Protein AF-A0AAE3IKT2-F1 (afdb_monomer_lite)

Foldseek 3Di:
DEDECVQQVVVLVQQVVQVVVPADQKWFFAQVQLVVLVCQACPPPDDDPQWDWDWPVHSRTPSGHHPTDIDTDHPVNRVVRVVVVCVVCVPPDGGDMDGYDYDD

pLDDT: mean 97.62, std 1.9, range [81.88, 98.75]

Sequence (104 aa):
MTLSREKYPESAKHIEDAIKNGQPRELTINRSGAKSNRKASLKGISKVPGKDLDEYPFAMCKEGGKGAHVRAIKRSDNRGSGSFIGHKLRGLPDGATFEIIIVD

Secondary structure (DSSP, 8-state):
-EEETTTSHHHHHHHHHHHHTT--SEEEB-GGGHHHHHHHHTTTPPP-TTEEEEEES-TTBTT-STT-EEEEEEHHHHHHHHHHHHHHHTTSPTT-EEE-EEE-

Organism: NCBI:txid2981726

Radius of gyration: 12.65 Å; chains: 1; bounding box: 28×29×25 Å

Structure (mmCIF, N/CA/C/O backbone):
data_AF-A0AAE3IKT2-F1
#
_entry.id   AF-A0AAE3IKT2-F1
#
loop_
_atom_site.group_PDB
_atom_site.id
_atom_site.type_symbol
_atom_site.label_atom_id
_atom_site.label_alt_id
_atom_site.label_comp_id
_atom_site.label_asym_id
_atom_site.label_entity_id
_atom_site.label_seq_id
_atom_site.pdbx_PDB_ins_code
_atom_site.Cartn_x
_atom_site.Cartn_y
_atom_site.Cartn_z
_atom_site.occupancy
_atom_site.B_iso_or_equiv
_atom_site.auth_seq_id
_atom_site.auth_comp_id
_atom_site.auth_asym_id
_atom_site.auth_atom_id
_atom_site.pdbx_PDB_model_num
ATOM 1 N N . MET A 1 1 ? -2.153 -12.191 -6.665 1.00 92.25 1 MET A N 1
ATOM 2 C CA . MET A 1 1 ? -1.734 -11.350 -7.810 1.00 92.25 1 MET A CA 1
ATOM 3 C C . MET A 1 1 ? -0.233 -11.110 -7.727 1.00 92.25 1 MET A C 1
ATOM 5 O O . MET A 1 1 ? 0.301 -11.140 -6.626 1.00 92.25 1 MET A O 1
ATOM 9 N N . THR A 1 2 ? 0.447 -10.918 -8.857 1.00 95.81 2 THR A N 1
ATOM 10 C CA . THR A 1 2 ? 1.893 -10.646 -8.891 1.00 95.81 2 THR A CA 1
ATOM 11 C C . THR A 1 2 ? 2.169 -9.175 -9.198 1.00 95.81 2 THR A C 1
ATOM 13 O O . THR A 1 2 ? 1.484 -8.588 -10.039 1.00 95.81 2 THR A O 1
ATOM 16 N N . LEU A 1 3 ? 3.161 -8.583 -8.530 1.00 97.00 3 LEU A N 1
ATOM 17 C CA . LEU A 1 3 ? 3.648 -7.218 -8.761 1.00 97.00 3 LEU A CA 1
ATOM 18 C C . LEU A 1 3 ? 5.149 -7.277 -9.077 1.00 97.00 3 LEU A C 1
ATOM 20 O O . LEU A 1 3 ? 5.900 -7.853 -8.299 1.00 97.00 3 LEU A O 1
ATOM 24 N N . SER A 1 4 ? 5.573 -6.689 -10.199 1.00 97.88 4 SER A N 1
ATOM 25 C CA . SER A 1 4 ? 6.992 -6.650 -10.587 1.00 97.88 4 SER A CA 1
ATOM 26 C C . SER A 1 4 ? 7.743 -5.558 -9.828 1.00 97.88 4 SER A C 1
ATOM 28 O O . SER A 1 4 ? 7.319 -4.396 -9.830 1.00 97.88 4 SER A O 1
ATOM 30 N N . ARG A 1 5 ? 8.864 -5.932 -9.214 1.00 97.81 5 ARG A N 1
ATOM 31 C CA . ARG A 1 5 ? 9.801 -5.042 -8.533 1.00 97.81 5 ARG A CA 1
ATOM 32 C C . ARG A 1 5 ? 10.647 -4.257 -9.536 1.00 97.81 5 ARG A C 1
ATOM 34 O O . ARG A 1 5 ? 10.927 -3.100 -9.267 1.00 97.81 5 ARG A O 1
ATOM 41 N N . GLU A 1 6 ? 10.970 -4.784 -10.709 1.00 97.69 6 GLU A N 1
ATOM 42 C CA . GLU A 1 6 ? 11.612 -4.020 -11.785 1.00 97.69 6 GLU A CA 1
ATOM 43 C C . GLU A 1 6 ? 10.748 -2.836 -12.242 1.00 97.69 6 GLU A C 1
ATOM 45 O O . GLU A 1 6 ? 11.253 -1.734 -12.469 1.00 97.69 6 GLU A O 1
ATOM 50 N N . LYS A 1 7 ? 9.426 -3.036 -12.357 1.00 97.69 7 LYS A N 1
ATOM 51 C CA . LYS A 1 7 ? 8.495 -1.976 -12.783 1.00 97.69 7 LYS A CA 1
ATOM 52 C C . LYS A 1 7 ? 8.150 -0.989 -11.672 1.00 97.69 7 LYS A C 1
ATOM 54 O O . LYS A 1 7 ? 7.970 0.195 -11.958 1.00 97.69 7 LYS A O 1
ATOM 59 N N . TYR A 1 8 ? 8.013 -1.478 -10.441 1.00 98.38 8 TYR A N 1
ATOM 60 C CA . TYR A 1 8 ? 7.581 -0.690 -9.283 1.00 98.38 8 TYR A CA 1
ATOM 61 C C . TYR A 1 8 ? 8.487 -0.953 -8.068 1.00 98.38 8 TYR A C 1
ATOM 63 O O . TYR A 1 8 ? 8.026 -1.511 -7.064 1.00 98.38 8 TYR A O 1
ATOM 71 N N . PRO A 1 9 ? 9.788 -0.622 -8.152 1.00 98.44 9 PRO A N 1
ATOM 72 C CA . PRO A 1 9 ? 10.767 -1.003 -7.136 1.00 98.44 9 PRO A CA 1
ATOM 73 C C . PRO A 1 9 ? 10.466 -0.422 -5.756 1.00 98.44 9 PRO A C 1
ATOM 75 O O . PRO A 1 9 ? 10.659 -1.112 -4.751 1.00 98.44 9 PRO A O 1
ATOM 78 N N . GLU A 1 10 ? 9.972 0.817 -5.670 1.00 98.75 10 GLU A N 1
ATOM 79 C CA . GLU A 1 10 ? 9.703 1.443 -4.373 1.00 98.75 10 GLU A CA 1
ATOM 80 C C . GLU A 1 10 ? 8.440 0.873 -3.716 1.00 98.75 10 GLU A C 1
ATOM 82 O O . GLU A 1 10 ? 8.477 0.555 -2.522 1.00 98.75 10 GLU A O 1
ATOM 87 N N . SER A 1 11 ? 7.351 0.680 -4.474 1.00 98.62 11 SER A N 1
ATOM 88 C CA . SER A 1 11 ? 6.148 0.003 -3.970 1.00 98.62 11 SER A CA 1
ATOM 89 C C . SER A 1 11 ? 6.424 -1.450 -3.580 1.00 98.62 11 SER A C 1
ATOM 91 O O . SER A 1 11 ? 6.012 -1.879 -2.503 1.00 98.62 11 SER A O 1
ATOM 93 N N . ALA A 1 12 ? 7.154 -2.211 -4.402 1.00 98.38 12 ALA A N 1
ATOM 94 C CA . ALA A 1 12 ? 7.500 -3.597 -4.092 1.00 98.38 12 ALA A CA 1
ATOM 95 C C . ALA A 1 12 ? 8.292 -3.694 -2.783 1.00 98.38 12 ALA A C 1
ATOM 97 O O . ALA A 1 12 ? 7.916 -4.441 -1.878 1.00 98.38 12 ALA A O 1
ATOM 98 N N . LYS A 1 13 ? 9.330 -2.861 -2.636 1.00 98.62 13 LYS A N 1
ATOM 99 C CA . LYS A 1 13 ? 10.132 -2.814 -1.412 1.00 98.62 13 LYS A CA 1
ATOM 100 C C . LYS A 1 13 ? 9.307 -2.393 -0.194 1.00 98.62 13 LYS A C 1
ATOM 102 O O . LYS A 1 13 ? 9.523 -2.906 0.902 1.00 98.62 13 LYS A O 1
ATOM 107 N N . HIS A 1 14 ? 8.366 -1.464 -0.360 1.00 98.69 14 HIS A N 1
ATOM 108 C CA . HIS A 1 14 ? 7.469 -1.062 0.720 1.00 98.69 14 HIS A CA 1
ATOM 109 C C . HIS A 1 14 ? 6.576 -2.212 1.195 1.00 98.69 14 HIS A C 1
ATOM 111 O O . HIS A 1 14 ? 6.511 -2.450 2.399 1.00 98.69 14 HIS A O 1
ATOM 117 N N . ILE A 1 15 ? 5.957 -2.948 0.269 1.00 98.50 15 ILE A N 1
ATOM 118 C CA . ILE A 1 15 ? 5.098 -4.099 0.578 1.00 98.50 15 ILE A CA 1
ATOM 119 C C . ILE A 1 15 ? 5.888 -5.183 1.324 1.00 98.50 15 ILE A C 1
ATOM 121 O O . ILE A 1 15 ? 5.435 -5.670 2.357 1.00 98.50 15 ILE A O 1
ATOM 125 N N . GLU A 1 16 ? 7.091 -5.530 0.855 1.00 98.06 16 GLU A N 1
ATOM 126 C CA . GLU A 1 16 ? 7.936 -6.541 1.511 1.00 98.06 16 GLU A CA 1
ATOM 127 C C . GLU A 1 16 ? 8.320 -6.152 2.935 1.00 98.06 16 GLU A C 1
ATOM 129 O O . GLU A 1 16 ? 8.214 -6.968 3.851 1.00 98.06 16 GLU A O 1
ATOM 134 N N . ASP A 1 17 ? 8.754 -4.906 3.133 1.00 98.50 17 ASP A N 1
ATOM 135 C CA . ASP A 1 17 ? 9.142 -4.421 4.455 1.00 98.50 17 ASP A CA 1
ATOM 136 C C . ASP A 1 17 ? 7.930 -4.343 5.394 1.00 98.50 17 ASP A C 1
ATOM 138 O O . ASP A 1 17 ? 8.041 -4.685 6.569 1.00 98.50 17 ASP A O 1
ATOM 142 N N . ALA A 1 18 ? 6.763 -3.939 4.887 1.00 98.50 18 ALA A N 1
ATOM 143 C CA . ALA A 1 18 ? 5.530 -3.892 5.663 1.00 98.50 18 ALA A CA 1
ATOM 144 C C . ALA A 1 18 ? 5.105 -5.297 6.126 1.00 98.50 18 ALA A C 1
ATOM 146 O O . ALA A 1 18 ? 4.811 -5.486 7.307 1.00 98.50 18 ALA A O 1
ATOM 147 N N . ILE A 1 19 ? 5.154 -6.295 5.237 1.00 98.00 19 ILE A N 1
ATOM 148 C CA . ILE A 1 19 ? 4.884 -7.702 5.579 1.00 98.00 19 ILE A CA 1
ATOM 149 C C . ILE A 1 19 ? 5.914 -8.225 6.586 1.00 98.00 19 ILE A C 1
ATOM 151 O O . ILE A 1 19 ? 5.546 -8.849 7.581 1.00 98.00 19 ILE A O 1
ATOM 155 N N . LYS A 1 20 ? 7.207 -7.940 6.377 1.00 97.81 20 LYS A N 1
ATOM 156 C CA . LYS A 1 20 ? 8.273 -8.306 7.324 1.00 97.81 20 LYS A CA 1
ATOM 157 C C . LYS A 1 20 ? 8.039 -7.694 8.711 1.00 97.81 20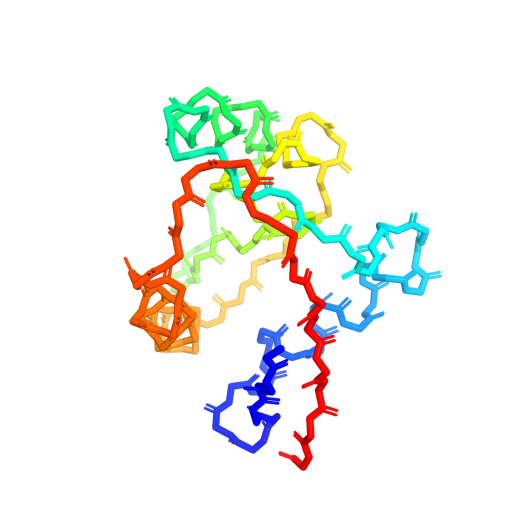 LYS A C 1
ATOM 159 O O . LYS A 1 20 ? 8.391 -8.310 9.712 1.00 97.81 20 LYS A O 1
ATOM 164 N N . ASN A 1 21 ? 7.411 -6.521 8.763 1.00 97.38 21 ASN A N 1
ATOM 165 C CA . ASN A 1 21 ? 7.033 -5.820 9.989 1.00 97.38 21 ASN A CA 1
ATOM 166 C C . ASN A 1 21 ? 5.655 -6.243 10.541 1.00 97.38 21 ASN A C 1
ATOM 168 O O . ASN A 1 21 ? 5.105 -5.549 11.394 1.00 97.38 21 ASN A O 1
ATOM 172 N N . GLY A 1 22 ? 5.099 -7.369 10.084 1.00 97.62 22 GLY A N 1
ATOM 173 C CA . GLY A 1 22 ? 3.900 -7.983 10.659 1.00 97.62 22 GLY A CA 1
ATOM 174 C C . GLY A 1 22 ? 2.581 -7.609 9.984 1.00 97.62 22 GLY A C 1
ATOM 175 O O . GLY A 1 22 ? 1.529 -8.013 10.475 1.00 97.62 22 GLY A O 1
ATOM 176 N N . GLN A 1 23 ? 2.604 -6.868 8.871 1.00 98.31 23 GLN A N 1
ATOM 177 C CA . GLN A 1 23 ? 1.386 -6.639 8.087 1.00 98.31 23 GLN A CA 1
ATOM 178 C C . GLN A 1 23 ? 0.942 -7.928 7.368 1.00 98.31 23 GLN A C 1
ATOM 180 O O . GLN A 1 23 ? 1.789 -8.727 6.954 1.00 98.31 23 GLN A O 1
ATOM 185 N N . PRO A 1 24 ? -0.374 -8.150 7.197 1.00 97.62 24 PRO A N 1
ATOM 186 C CA . PRO A 1 24 ? -0.901 -9.372 6.596 1.00 97.62 24 PRO A CA 1
ATOM 187 C C . PRO A 1 24 ? -0.547 -9.485 5.110 1.00 97.62 24 PRO A C 1
ATOM 189 O O . PRO A 1 24 ? -0.454 -8.480 4.408 1.00 97.62 24 PRO A O 1
ATOM 192 N N .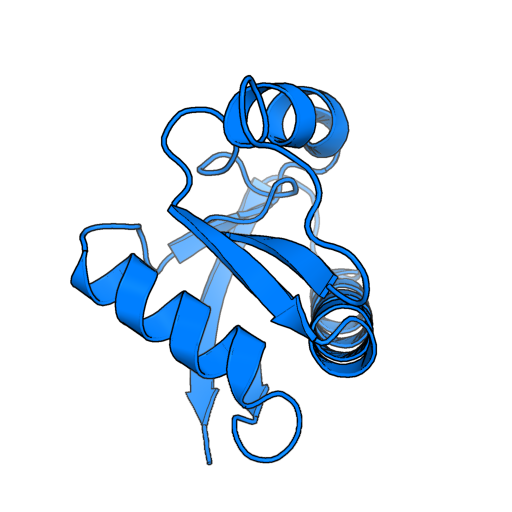 ARG A 1 25 ? -0.381 -10.725 4.629 1.00 95.94 25 ARG A N 1
ATOM 193 C CA . ARG A 1 25 ? -0.147 -11.032 3.203 1.00 95.94 25 ARG A CA 1
ATOM 194 C C . ARG A 1 25 ? -1.442 -11.183 2.412 1.00 95.94 25 ARG A C 1
ATOM 196 O O . ARG A 1 25 ? -1.512 -10.722 1.272 1.00 95.94 25 ARG A O 1
ATOM 203 N N . GLU A 1 26 ? -2.433 -11.841 3.010 1.00 97.50 26 GLU A N 1
ATOM 204 C CA . GLU A 1 26 ? -3.781 -11.956 2.462 1.00 97.50 26 GLU A CA 1
ATOM 205 C C . GLU A 1 26 ? -4.575 -10.702 2.830 1.00 97.50 26 GLU A C 1
ATOM 207 O O . GLU A 1 26 ? -4.655 -10.324 3.998 1.00 97.50 26 GLU A O 1
ATOM 212 N N . LEU A 1 27 ? -5.128 -10.042 1.816 1.00 98.56 27 LEU A N 1
ATOM 213 C CA . LEU A 1 27 ? -5.915 -8.826 1.952 1.00 98.56 27 LEU A CA 1
ATOM 214 C C . LEU A 1 27 ? -7.331 -9.055 1.439 1.00 98.56 27 LEU A C 1
ATOM 216 O O . LEU A 1 27 ? -7.538 -9.734 0.432 1.00 98.56 27 LEU A O 1
ATOM 220 N N . THR A 1 28 ? -8.305 -8.420 2.082 1.00 98.69 28 THR A N 1
ATOM 221 C CA . THR A 1 28 ? -9.719 -8.530 1.721 1.00 98.69 28 THR A CA 1
ATOM 222 C C . THR A 1 28 ? -10.206 -7.244 1.080 1.00 98.69 28 THR A C 1
ATOM 224 O O . THR A 1 28 ? -10.158 -6.184 1.702 1.00 98.69 28 THR A O 1
ATOM 227 N N . ILE A 1 29 ? -10.759 -7.311 -0.129 1.00 98.75 29 ILE A N 1
ATOM 228 C CA . ILE A 1 29 ? -11.252 -6.119 -0.825 1.00 98.75 29 ILE A CA 1
ATOM 229 C C . ILE A 1 29 ? -12.438 -5.495 -0.068 1.00 98.75 29 ILE A C 1
ATOM 231 O O . ILE A 1 29 ? -13.432 -6.159 0.224 1.00 98.75 29 ILE A O 1
ATOM 235 N N . ASN A 1 30 ? -12.348 -4.196 0.219 1.00 98.31 30 ASN A N 1
ATOM 236 C CA . ASN A 1 30 ? -13.418 -3.368 0.776 1.00 98.31 30 ASN A CA 1
ATOM 237 C C . ASN A 1 30 ? -13.313 -1.945 0.210 1.00 98.31 30 ASN A C 1
ATOM 239 O O . ASN A 1 30 ? -12.715 -1.048 0.815 1.00 98.31 30 ASN A O 1
ATOM 243 N N . ARG A 1 31 ? -13.888 -1.725 -0.975 1.00 98.06 31 ARG A N 1
ATOM 244 C CA . ARG A 1 31 ? -13.738 -0.455 -1.701 1.00 98.06 31 ARG A CA 1
ATOM 245 C C . ARG A 1 31 ? -14.457 0.689 -1.001 1.00 98.06 31 ARG A C 1
ATOM 247 O O . ARG A 1 31 ? -13.942 1.807 -0.980 1.00 98.06 31 ARG A O 1
ATOM 254 N N . SER A 1 32 ? -15.606 0.406 -0.386 1.00 97.75 32 SER A N 1
ATOM 255 C CA . SER A 1 32 ? -16.373 1.400 0.376 1.00 97.75 32 SER A CA 1
ATOM 256 C C . SER A 1 32 ? -15.571 2.020 1.535 1.00 97.75 32 SER A C 1
ATOM 258 O O . SER A 1 32 ? -15.708 3.212 1.816 1.00 97.75 32 SER A O 1
ATOM 260 N N . GLY A 1 33 ? -14.656 1.251 2.143 1.00 97.81 33 GLY A N 1
ATOM 261 C CA . GLY A 1 33 ? -13.785 1.692 3.238 1.00 97.81 33 GLY A CA 1
ATOM 262 C C . GLY A 1 33 ? -12.581 2.542 2.815 1.00 97.81 33 GLY A C 1
ATOM 263 O O . GLY A 1 33 ? -11.906 3.117 3.669 1.00 97.81 33 GLY A O 1
ATOM 264 N N . ALA A 1 34 ? -12.302 2.688 1.515 1.00 98.12 34 ALA A N 1
ATOM 265 C CA . ALA A 1 34 ? -11.050 3.286 1.045 1.00 98.12 34 ALA A CA 1
ATOM 266 C C . ALA A 1 34 ? -10.817 4.722 1.534 1.00 98.12 34 ALA A C 1
ATOM 268 O O . ALA A 1 34 ? -9.708 5.089 1.930 1.00 98.12 34 ALA A O 1
ATOM 269 N N . LYS A 1 35 ? -11.865 5.553 1.536 1.00 98.38 35 LYS A N 1
ATOM 270 C CA . LYS A 1 35 ? -11.758 6.957 1.958 1.00 98.38 35 LYS A CA 1
ATOM 271 C C . LYS A 1 35 ? -11.488 7.084 3.460 1.00 98.38 35 LYS A C 1
ATOM 273 O O . LYS A 1 35 ? -10.662 7.906 3.858 1.00 98.38 35 LYS A O 1
ATOM 278 N N . SER A 1 36 ? -12.175 6.295 4.289 1.00 98.38 36 SER A N 1
ATOM 279 C CA . SER A 1 36 ? -11.970 6.291 5.743 1.00 98.38 36 SER A CA 1
ATOM 280 C C . SER A 1 36 ? -10.610 5.714 6.112 1.00 98.38 36 SER A C 1
ATOM 282 O O . SER A 1 36 ? -9.919 6.301 6.944 1.00 98.38 36 SER A O 1
ATOM 284 N N . ASN A 1 37 ? -10.194 4.639 5.441 1.00 98.62 37 ASN A N 1
ATOM 285 C CA . ASN A 1 37 ? -8.904 4.003 5.671 1.00 98.62 37 ASN A CA 1
ATOM 286 C C . ASN A 1 37 ? -7.763 4.972 5.375 1.00 98.62 37 ASN A C 1
ATOM 288 O O . ASN A 1 37 ? -6.969 5.245 6.269 1.00 98.62 37 ASN A O 1
ATOM 292 N N . ARG A 1 38 ? -7.769 5.621 4.205 1.00 98.38 38 ARG A N 1
ATOM 293 C CA . ARG A 1 38 ? -6.749 6.622 3.859 1.00 98.38 38 ARG A CA 1
ATOM 294 C C . ARG A 1 38 ? -6.677 7.781 4.852 1.00 98.38 38 ARG A C 1
ATOM 296 O O . ARG A 1 38 ? -5.608 8.298 5.156 1.00 98.38 38 ARG A O 1
ATOM 303 N N . LYS A 1 39 ? -7.823 8.231 5.369 1.00 98.19 39 LYS A N 1
ATOM 304 C CA . LYS A 1 39 ? -7.842 9.280 6.399 1.00 98.19 39 LYS A CA 1
ATOM 305 C C . LYS A 1 39 ? -7.200 8.794 7.703 1.00 98.19 39 LYS A C 1
ATOM 307 O O . LYS A 1 39 ? -6.544 9.584 8.377 1.00 98.19 39 LYS A O 1
ATOM 312 N N . ALA A 1 40 ? -7.428 7.536 8.078 1.00 98.38 40 ALA A N 1
ATOM 313 C CA . ALA A 1 40 ? -6.931 6.955 9.320 1.00 98.38 40 ALA A CA 1
ATOM 314 C C . ALA A 1 40 ? -5.430 6.631 9.269 1.00 98.38 40 ALA A C 1
ATOM 316 O O . ALA A 1 40 ? -4.730 6.937 10.232 1.00 98.38 40 ALA A O 1
ATOM 317 N N . SER A 1 41 ? -4.942 6.062 8.166 1.00 98.06 41 SER A N 1
ATOM 318 C CA . SER A 1 41 ? -3.526 5.724 7.946 1.00 98.06 41 SER A CA 1
ATOM 319 C C . SER A 1 41 ? -2.639 6.968 7.854 1.00 98.06 41 SER A C 1
ATOM 321 O O . SER A 1 41 ? -1.568 7.013 8.449 1.00 98.06 41 SER A O 1
ATOM 323 N N . LEU A 1 42 ? -3.098 8.011 7.155 1.00 97.81 42 LEU A N 1
ATOM 324 C CA . LEU A 1 42 ? -2.310 9.223 6.902 1.00 97.81 42 LEU A CA 1
ATOM 325 C C . LEU A 1 42 ? -2.441 10.287 8.002 1.00 97.81 42 LEU A C 1
ATOM 327 O O . LEU A 1 42 ? -1.892 11.386 7.879 1.00 97.81 42 LEU A O 1
ATOM 331 N N . LYS A 1 43 ? -3.191 10.010 9.075 1.00 97.44 43 LYS A N 1
ATOM 332 C CA . LYS A 1 43 ? -3.436 10.985 10.143 1.00 97.44 43 LYS A CA 1
ATOM 333 C C . LYS A 1 43 ? -2.117 11.384 10.814 1.00 97.44 43 LYS A C 1
ATOM 335 O O . LYS A 1 43 ? -1.454 10.558 11.424 1.00 97.44 43 LYS A O 1
ATOM 340 N N . GLY A 1 44 ? -1.788 12.675 10.756 1.00 96.19 44 GLY A N 1
ATOM 341 C CA . GLY A 1 44 ? -0.582 13.229 11.384 1.00 96.19 44 GLY A CA 1
ATOM 342 C C . GLY A 1 44 ? 0.704 13.037 10.576 1.00 96.19 44 GLY A C 1
ATOM 343 O O . GLY A 1 44 ? 1.767 13.414 11.056 1.00 96.19 44 GLY A O 1
ATOM 344 N N . ILE A 1 45 ? 0.622 12.495 9.356 1.00 95.94 45 ILE A N 1
ATOM 345 C CA . ILE A 1 45 ? 1.781 12.319 8.479 1.00 95.94 45 ILE A CA 1
ATOM 346 C C . ILE A 1 45 ? 1.869 13.504 7.515 1.00 95.94 45 ILE A C 1
ATOM 348 O O . ILE A 1 45 ? 0.948 13.780 6.742 1.00 95.94 45 ILE A O 1
ATOM 352 N N . SER A 1 46 ? 2.997 14.209 7.556 1.00 96.31 46 SER A N 1
ATOM 353 C CA . SER A 1 46 ? 3.273 15.318 6.645 1.00 96.31 46 SER A CA 1
ATOM 354 C C . SER A 1 46 ? 3.471 14.830 5.213 1.00 96.31 46 SER A C 1
ATOM 356 O O . SER A 1 46 ? 4.081 13.791 4.954 1.00 96.31 46 SER A O 1
ATOM 358 N N . LYS A 1 47 ? 2.993 15.623 4.252 1.00 94.50 47 LYS A N 1
ATOM 359 C CA . LYS A 1 47 ? 3.280 15.388 2.834 1.00 94.50 47 LYS A CA 1
ATOM 360 C C . LYS A 1 47 ? 4.770 15.591 2.569 1.00 94.50 47 LYS A C 1
ATOM 362 O O . LYS A 1 47 ? 5.365 16.537 3.076 1.00 94.50 47 LYS A O 1
ATOM 367 N N . VAL A 1 48 ? 5.336 14.753 1.707 1.00 97.06 48 VAL A N 1
ATOM 368 C CA . VAL A 1 48 ? 6.727 14.871 1.259 1.00 97.06 48 VAL A CA 1
ATOM 369 C C . VAL A 1 48 ? 6.741 15.403 -0.181 1.00 97.06 48 VAL A C 1
ATOM 371 O O . VAL A 1 48 ? 6.128 14.784 -1.057 1.00 97.06 48 VAL A O 1
ATOM 374 N N . PRO A 1 49 ? 7.391 16.550 -0.465 1.00 96.88 49 PRO A N 1
ATOM 375 C CA . PRO A 1 49 ? 7.483 17.087 -1.821 1.00 96.88 49 PRO A CA 1
ATOM 376 C C . PRO A 1 49 ? 8.030 16.059 -2.819 1.00 96.88 49 PRO A C 1
ATOM 378 O O . PRO A 1 49 ? 8.953 15.309 -2.519 1.00 96.88 49 PRO A O 1
ATOM 381 N N . GLY A 1 50 ? 7.430 15.993 -4.011 1.00 96.19 50 GLY A N 1
ATOM 382 C CA . GLY A 1 50 ? 7.846 15.059 -5.069 1.00 96.19 50 GLY A CA 1
ATOM 383 C C . GLY A 1 50 ? 7.512 13.580 -4.827 1.00 96.19 50 GLY A C 1
ATOM 384 O O . GLY A 1 50 ? 7.752 12.760 -5.713 1.00 96.19 50 GLY A O 1
ATOM 385 N N . LYS A 1 51 ? 6.910 13.236 -3.683 1.00 98.44 51 LYS A N 1
ATOM 386 C CA . LYS A 1 51 ? 6.524 11.870 -3.315 1.00 98.44 51 LYS A CA 1
ATOM 387 C C . LYS A 1 51 ? 5.023 11.756 -3.059 1.00 98.44 51 LYS A C 1
ATOM 389 O O . LYS A 1 51 ? 4.341 12.768 -2.877 1.00 98.44 51 LYS A O 1
ATOM 394 N N . ASP A 1 52 ? 4.524 10.529 -3.093 1.00 98.31 52 ASP A N 1
ATOM 395 C CA . ASP A 1 52 ? 3.207 10.162 -2.574 1.00 98.31 52 ASP A CA 1
ATOM 396 C C . ASP A 1 52 ? 3.410 9.312 -1.303 1.00 98.31 52 ASP A C 1
ATOM 398 O O . ASP A 1 52 ? 4.448 8.667 -1.141 1.00 98.31 52 ASP A O 1
ATOM 402 N N . LEU A 1 53 ? 2.444 9.351 -0.383 1.00 98.38 53 LEU A N 1
ATOM 403 C CA . LEU A 1 53 ? 2.429 8.483 0.797 1.00 98.38 53 LEU A CA 1
ATOM 404 C C . LEU A 1 53 ? 1.738 7.176 0.406 1.00 98.38 53 LEU A C 1
ATOM 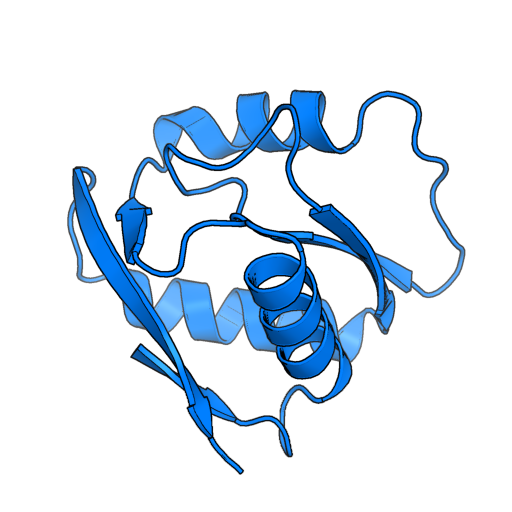406 O O . LEU A 1 53 ? 0.520 7.160 0.230 1.00 98.38 53 LEU A O 1
ATOM 410 N N . ASP A 1 54 ? 2.528 6.129 0.208 1.00 98.50 54 ASP A N 1
ATOM 411 C CA . ASP A 1 54 ? 2.038 4.782 -0.065 1.00 98.50 54 ASP A CA 1
ATOM 412 C C . ASP A 1 54 ? 1.659 4.077 1.241 1.00 98.50 54 ASP A C 1
ATOM 414 O O . ASP A 1 54 ? 2.239 4.351 2.294 1.00 98.50 54 ASP A O 1
ATOM 418 N N . GLU A 1 55 ? 0.674 3.186 1.172 1.00 98.50 55 GLU A N 1
ATOM 419 C CA . GLU A 1 55 ? 0.004 2.571 2.319 1.00 98.50 55 GLU A CA 1
ATOM 420 C C . GLU A 1 55 ? -0.016 1.046 2.148 1.00 98.50 55 GLU A C 1
ATOM 422 O O . GLU A 1 55 ? -0.561 0.552 1.163 1.00 98.50 55 GLU A O 1
ATOM 427 N N . TYR A 1 56 ? 0.496 0.291 3.123 1.00 98.56 56 TYR A N 1
ATOM 428 C CA . TYR A 1 56 ? 0.287 -1.156 3.192 1.00 98.56 56 TYR A CA 1
ATOM 429 C C . TYR A 1 56 ? -0.116 -1.591 4.610 1.00 98.56 56 TYR A C 1
ATOM 431 O O . TYR A 1 56 ? 0.655 -1.361 5.543 1.00 98.56 56 TYR A O 1
ATOM 439 N N . PRO A 1 57 ? -1.277 -2.240 4.809 1.00 98.56 57 PRO A N 1
ATOM 440 C CA . PRO A 1 57 ? -2.224 -2.690 3.789 1.00 98.56 57 PRO A CA 1
ATOM 441 C C . PRO A 1 57 ? -2.944 -1.551 3.062 1.00 98.56 57 PRO A C 1
ATOM 443 O O . PRO A 1 57 ? -3.122 -0.456 3.600 1.00 98.56 57 PRO A O 1
ATOM 446 N N . PHE A 1 58 ? -3.361 -1.812 1.821 1.00 98.19 58 PHE A N 1
ATOM 447 C CA . PHE A 1 58 ? -3.955 -0.785 0.969 1.00 98.19 58 PHE A CA 1
ATOM 448 C C . PHE A 1 58 ? -5.251 -0.234 1.553 1.00 98.19 58 PHE A C 1
ATOM 450 O O . PHE A 1 58 ? -6.082 -0.978 2.073 1.00 98.19 58 PHE A O 1
ATOM 457 N N . ALA A 1 59 ? -5.503 1.057 1.329 1.00 98.50 59 ALA A N 1
ATOM 458 C CA . ALA A 1 59 ? -6.736 1.701 1.771 1.00 98.50 59 ALA A CA 1
ATOM 459 C C . ALA A 1 59 ? -8.007 0.974 1.286 1.00 98.50 59 ALA A C 1
ATOM 461 O O . ALA A 1 59 ? -8.986 0.913 2.020 1.00 98.50 59 ALA A O 1
ATOM 462 N N . MET A 1 60 ? -7.993 0.384 0.084 1.00 98.19 60 MET A N 1
ATOM 463 C CA . MET A 1 60 ? -9.130 -0.365 -0.477 1.00 98.19 60 MET A CA 1
ATOM 464 C C . MET A 1 60 ? -9.342 -1.770 0.115 1.00 98.19 60 MET A C 1
ATOM 466 O O . MET A 1 60 ? -10.160 -2.519 -0.419 1.00 98.19 60 MET A O 1
ATOM 470 N N . CYS A 1 61 ? -8.600 -2.147 1.160 1.00 98.50 61 CYS A N 1
ATOM 471 C CA . CYS A 1 61 ? -8.716 -3.441 1.832 1.00 98.50 61 CYS A CA 1
ATOM 472 C C . CYS A 1 61 ? -9.253 -3.283 3.261 1.00 98.50 61 CYS A C 1
ATOM 474 O O . CYS A 1 61 ? -9.102 -2.219 3.866 1.00 98.50 61 CYS A O 1
ATOM 476 N N . LYS A 1 62 ? -9.875 -4.330 3.817 1.00 98.50 62 LYS A N 1
ATOM 477 C CA . LYS A 1 62 ? -10.389 -4.332 5.202 1.00 98.50 62 LYS A CA 1
ATOM 478 C C . LYS A 1 62 ? -9.281 -4.118 6.231 1.00 98.50 62 LYS A C 1
ATOM 480 O O . LYS A 1 62 ? -9.517 -3.476 7.245 1.00 98.50 62 LYS A O 1
ATOM 485 N N . GLU A 1 63 ? -8.092 -4.628 5.940 1.00 98.50 63 GLU A N 1
ATOM 486 C CA . GLU A 1 63 ? -6.893 -4.571 6.774 1.00 98.50 63 GLU A CA 1
ATOM 487 C C . GLU A 1 63 ? -6.190 -3.204 6.691 1.00 98.50 63 GLU A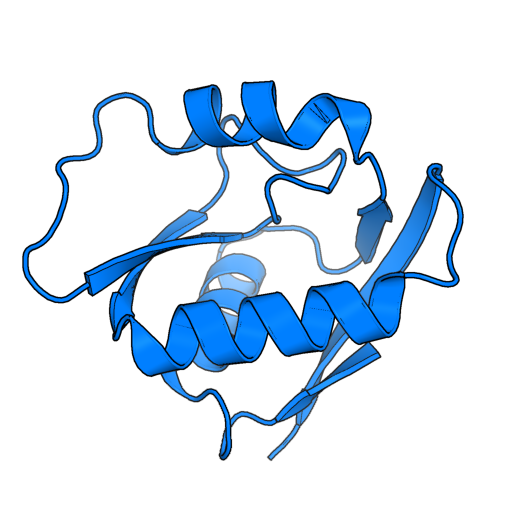 C 1
ATOM 489 O O . GLU A 1 63 ? -5.259 -2.930 7.444 1.00 98.50 63 GLU A O 1
ATOM 494 N N . GLY A 1 64 ? -6.610 -2.340 5.758 1.00 98.31 64 GLY A N 1
ATOM 495 C CA . GLY A 1 64 ? -6.064 -0.998 5.603 1.00 98.31 64 GLY A CA 1
ATOM 496 C C . GLY A 1 64 ? -6.516 -0.033 6.700 1.00 98.31 64 GLY A C 1
ATOM 497 O O . GLY A 1 64 ? -7.387 -0.310 7.521 1.00 98.31 64 GLY A O 1
ATOM 498 N N . GLY A 1 65 ? -5.959 1.176 6.669 1.00 98.44 65 GLY A N 1
ATOM 499 C CA . GLY A 1 65 ? -6.344 2.248 7.582 1.00 98.44 65 GLY A CA 1
ATOM 500 C C . GLY A 1 65 ? -5.456 2.348 8.815 1.00 98.44 65 GLY A C 1
ATOM 501 O O . GLY A 1 65 ? -4.240 2.488 8.693 1.00 98.44 65 GLY A O 1
ATOM 502 N N . LYS A 1 66 ? -6.048 2.394 10.015 1.00 97.69 66 LYS A N 1
ATOM 503 C CA . LYS A 1 66 ? -5.285 2.636 11.250 1.00 97.69 66 LYS A CA 1
ATOM 504 C C . LYS A 1 66 ? -4.253 1.522 11.450 1.00 97.69 66 LYS A C 1
ATOM 506 O O . LYS A 1 66 ? -4.623 0.362 11.550 1.00 97.69 66 LYS A O 1
ATOM 511 N N . GLY A 1 67 ? -2.982 1.900 11.580 1.00 96.62 67 GLY A N 1
ATOM 512 C CA . GLY A 1 67 ? -1.883 0.949 11.762 1.00 96.62 67 GLY A CA 1
ATOM 513 C C . GLY A 1 67 ? -1.280 0.422 10.460 1.00 96.62 67 GLY A C 1
ATOM 514 O O . GLY A 1 67 ? -0.326 -0.346 10.535 1.00 96.62 67 GLY A O 1
ATOM 515 N N . ALA A 1 68 ? -1.769 0.853 9.289 1.00 98.38 68 ALA A N 1
ATOM 516 C CA . ALA A 1 68 ? -1.086 0.595 8.026 1.00 98.38 68 ALA A CA 1
ATOM 517 C C . ALA A 1 68 ? 0.328 1.190 8.058 1.00 98.38 68 ALA A C 1
ATOM 519 O O . ALA A 1 68 ? 0.552 2.298 8.554 1.00 98.38 68 ALA A O 1
ATOM 520 N N . HIS A 1 69 ? 1.283 0.448 7.513 1.00 98.50 69 HIS A N 1
ATOM 521 C CA . HIS A 1 69 ? 2.628 0.931 7.277 1.00 98.50 69 HIS A CA 1
ATOM 522 C C . HIS A 1 69 ? 2.586 1.976 6.154 1.00 98.50 69 HIS A C 1
ATOM 524 O O . HIS A 1 69 ? 2.020 1.731 5.087 1.00 98.50 69 HIS A O 1
ATOM 530 N N . VAL A 1 70 ? 3.156 3.156 6.403 1.00 98.44 70 VAL A N 1
ATOM 531 C CA . VAL A 1 70 ? 3.143 4.277 5.455 1.00 98.44 70 VAL A CA 1
ATOM 532 C C . VAL A 1 70 ? 4.568 4.653 5.082 1.00 98.44 70 VAL A C 1
ATOM 534 O O . VAL A 1 70 ? 5.423 4.824 5.953 1.00 98.44 70 VAL A O 1
ATOM 537 N N . ARG A 1 71 ? 4.829 4.825 3.784 1.00 98.44 71 ARG A N 1
ATOM 538 C CA . ARG A 1 71 ? 6.142 5.229 3.268 1.00 98.44 71 ARG A CA 1
ATOM 539 C C . ARG A 1 71 ? 5.995 6.270 2.169 1.00 98.44 71 ARG A C 1
ATOM 541 O O . ARG A 1 71 ? 5.194 6.123 1.254 1.00 98.44 71 ARG A O 1
ATOM 548 N N . ALA A 1 72 ? 6.813 7.316 2.232 1.00 98.50 72 ALA A N 1
ATOM 549 C CA . ALA A 1 72 ? 6.920 8.269 1.137 1.00 98.50 72 ALA A CA 1
ATOM 550 C C . ALA A 1 72 ? 7.760 7.673 -0.003 1.00 98.50 72 ALA A C 1
ATOM 552 O O . ALA A 1 72 ? 8.971 7.487 0.160 1.00 98.50 72 ALA A O 1
ATOM 553 N N . ILE A 1 73 ? 7.140 7.451 -1.161 1.00 98.62 73 ILE A N 1
ATOM 554 C CA . ILE A 1 73 ? 7.787 6.888 -2.356 1.00 98.62 73 ILE A CA 1
ATOM 555 C C . ILE A 1 73 ? 7.580 7.780 -3.589 1.00 98.62 73 ILE A C 1
ATOM 557 O O . ILE A 1 73 ? 6.725 8.673 -3.599 1.00 98.62 73 ILE A O 1
ATOM 561 N N . LYS A 1 74 ? 8.382 7.585 -4.637 1.00 98.50 74 LYS A N 1
ATOM 562 C CA . LYS A 1 74 ? 8.303 8.360 -5.885 1.00 98.50 74 LYS A CA 1
ATOM 563 C C . LYS A 1 74 ? 6.906 8.275 -6.514 1.00 98.50 74 LYS A C 1
ATOM 565 O O . LYS A 1 74 ? 6.352 7.199 -6.714 1.00 98.50 74 LYS A O 1
ATOM 570 N N . ARG A 1 75 ? 6.352 9.431 -6.905 1.00 98.38 75 ARG A N 1
ATOM 571 C CA . ARG A 1 75 ? 4.980 9.546 -7.452 1.00 98.38 75 ARG A CA 1
ATOM 572 C C . ARG A 1 75 ? 4.709 8.638 -8.648 1.00 98.38 75 ARG A C 1
ATOM 574 O O . ARG A 1 75 ? 3.633 8.061 -8.746 1.00 98.38 75 ARG A O 1
ATOM 581 N N . SER A 1 76 ? 5.658 8.547 -9.580 1.00 98.38 76 SER A N 1
ATOM 582 C CA . SER A 1 76 ? 5.499 7.720 -10.781 1.00 98.38 76 SER A CA 1
ATOM 583 C C . SER A 1 76 ? 5.403 6.232 -10.443 1.00 98.38 76 SER A C 1
ATOM 585 O O . SER A 1 76 ? 4.612 5.531 -11.065 1.00 98.38 76 SER A O 1
ATOM 587 N N . ASP A 1 77 ? 6.176 5.781 -9.450 1.00 98.62 77 ASP A N 1
ATOM 588 C CA . ASP A 1 77 ? 6.179 4.400 -8.962 1.00 98.62 77 ASP A CA 1
ATOM 589 C C . ASP A 1 77 ? 4.826 4.085 -8.309 1.00 98.62 77 ASP A C 1
ATOM 591 O O . ASP A 1 77 ? 4.075 3.263 -8.831 1.00 98.62 77 ASP A O 1
ATOM 595 N N . ASN A 1 78 ? 4.431 4.875 -7.300 1.00 98.62 78 ASN A N 1
ATOM 596 C CA . ASN A 1 78 ? 3.187 4.672 -6.550 1.00 98.62 78 ASN A CA 1
ATOM 597 C C . ASN A 1 78 ? 1.924 4.697 -7.422 1.00 98.62 78 ASN A C 1
ATOM 599 O O . ASN A 1 78 ? 1.000 3.902 -7.273 1.00 98.62 78 ASN A O 1
ATOM 603 N N . ARG A 1 79 ? 1.842 5.658 -8.346 1.00 98.44 79 ARG A N 1
ATOM 604 C CA . ARG A 1 79 ? 0.665 5.790 -9.217 1.00 98.44 79 ARG A CA 1
ATOM 605 C C . ARG A 1 79 ? 0.628 4.686 -10.263 1.00 98.44 79 ARG A C 1
ATOM 607 O O . ARG A 1 79 ? -0.457 4.219 -10.611 1.00 98.44 79 ARG A O 1
ATOM 614 N N . GLY A 1 80 ? 1.797 4.274 -10.752 1.00 98.62 80 GLY A N 1
ATOM 615 C CA . GLY A 1 80 ? 1.939 3.151 -11.666 1.00 98.62 80 GLY A CA 1
ATOM 616 C C . GLY A 1 80 ? 1.488 1.844 -11.016 1.00 98.62 80 GLY A C 1
ATOM 617 O O . GLY A 1 80 ? 0.613 1.167 -11.562 1.00 98.62 80 GLY A O 1
ATOM 618 N N . SER A 1 81 ? 2.020 1.535 -9.832 1.00 98.31 81 SER A N 1
ATOM 619 C CA . SER A 1 81 ? 1.670 0.334 -9.071 1.00 98.31 81 SER A CA 1
ATOM 620 C C . SER A 1 81 ? 0.197 0.350 -8.661 1.00 98.31 81 SER A C 1
ATOM 622 O O . SER A 1 81 ? -0.519 -0.618 -8.916 1.00 98.31 81 SER A O 1
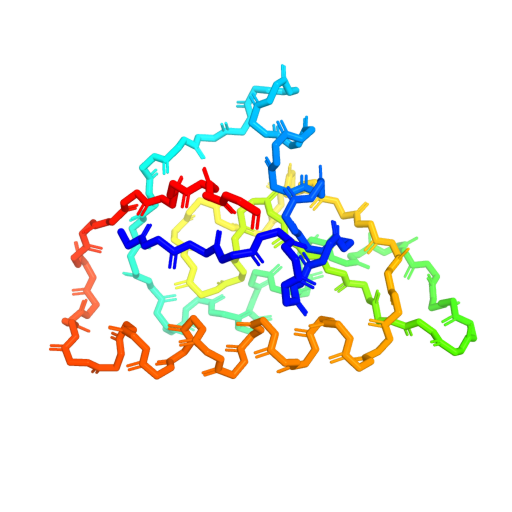ATOM 624 N N . GLY A 1 82 ? -0.309 1.477 -8.149 1.00 98.06 82 GLY A N 1
ATOM 625 C CA . GLY A 1 82 ? -1.716 1.650 -7.786 1.00 98.06 82 GLY A CA 1
ATOM 626 C C . GLY A 1 82 ? -2.677 1.450 -8.964 1.00 98.06 82 GLY A C 1
ATOM 627 O O . GLY A 1 82 ? -3.696 0.771 -8.822 1.00 98.06 82 GLY A O 1
ATOM 628 N N . SER A 1 83 ? -2.348 1.975 -10.151 1.00 98.25 83 SER A N 1
ATOM 629 C CA . SER A 1 83 ? -3.142 1.753 -11.370 1.00 98.25 83 SER A CA 1
ATOM 630 C C . SER A 1 83 ? -3.141 0.283 -11.795 1.00 98.25 83 SER A C 1
ATOM 632 O O . SER A 1 83 ? -4.197 -0.269 -12.119 1.00 98.25 83 SER A O 1
ATOM 634 N N . PHE A 1 84 ? -1.976 -0.371 -11.762 1.00 98.25 84 PHE A N 1
ATOM 635 C CA . PHE A 1 84 ? -1.835 -1.785 -12.101 1.00 98.25 84 PHE A CA 1
ATOM 636 C C . PHE A 1 84 ? -2.623 -2.684 -11.138 1.00 98.25 84 PHE A C 1
ATOM 638 O O . PHE A 1 84 ? -3.422 -3.509 -11.586 1.00 98.25 84 PHE A O 1
ATOM 645 N N . ILE A 1 85 ? -2.464 -2.482 -9.825 1.00 97.69 85 ILE A N 1
ATOM 646 C CA . ILE A 1 85 ? -3.194 -3.21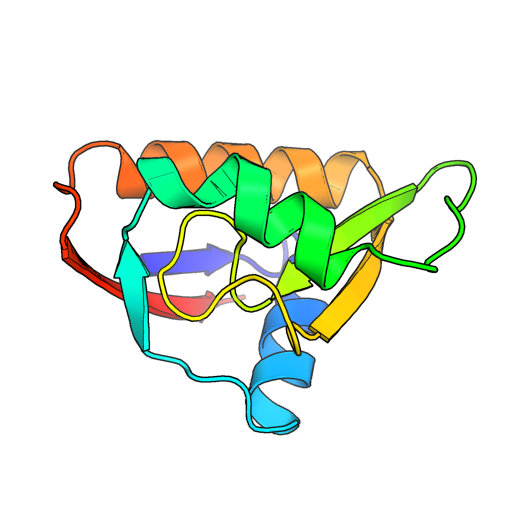2 -8.781 1.00 97.69 85 ILE A CA 1
ATOM 647 C C . ILE A 1 85 ? -4.701 -2.999 -8.955 1.00 97.69 85 ILE A C 1
ATOM 649 O O . ILE A 1 85 ? -5.458 -3.967 -9.016 1.00 97.69 85 ILE A O 1
ATOM 653 N N . GLY A 1 86 ? -5.141 -1.750 -9.126 1.00 97.19 86 GLY A N 1
ATOM 654 C CA . GLY A 1 86 ? -6.551 -1.426 -9.339 1.00 97.19 86 GLY A CA 1
ATOM 655 C C . GLY A 1 86 ? -7.149 -2.113 -10.571 1.00 97.19 86 GLY A C 1
ATOM 656 O O . GLY A 1 86 ? -8.272 -2.612 -10.506 1.00 97.19 86 GLY A O 1
ATOM 657 N N . HIS A 1 87 ? -6.407 -2.198 -11.682 1.00 97.75 87 HIS A N 1
ATOM 658 C CA . HIS A 1 87 ? -6.842 -2.946 -12.867 1.00 97.75 87 HIS A CA 1
ATOM 659 C C . HIS A 1 87 ? -6.919 -4.451 -12.606 1.00 97.75 87 HIS A C 1
ATOM 661 O O . HIS A 1 87 ? -7.923 -5.068 -12.959 1.00 97.75 87 HIS A O 1
ATOM 667 N N . LYS A 1 88 ? -5.906 -5.040 -11.956 1.00 96.94 88 LYS A N 1
ATOM 668 C CA . LYS A 1 88 ? -5.884 -6.477 -11.634 1.00 96.94 88 LYS A CA 1
ATOM 669 C C . LYS A 1 88 ? -7.031 -6.895 -10.718 1.00 96.94 88 LYS A C 1
ATOM 671 O O . LYS A 1 88 ? -7.562 -7.986 -10.885 1.00 96.94 88 LYS A O 1
ATOM 676 N N . LEU A 1 89 ? -7.430 -6.030 -9.788 1.00 97.06 89 LEU A N 1
ATOM 677 C CA . LEU A 1 89 ? -8.492 -6.323 -8.826 1.00 97.06 89 LEU A CA 1
ATOM 678 C C . LEU A 1 89 ? -9.889 -5.907 -9.311 1.00 97.06 89 LEU A C 1
ATOM 680 O O . LEU A 1 89 ? -10.868 -6.215 -8.640 1.00 97.06 89 LEU A O 1
ATOM 684 N N . ARG A 1 90 ? -10.027 -5.211 -10.451 1.00 95.44 90 ARG A N 1
ATOM 685 C CA . ARG A 1 90 ? -11.316 -4.648 -10.907 1.00 95.44 90 ARG A CA 1
ATOM 686 C C . ARG A 1 90 ? -12.412 -5.701 -11.088 1.00 95.44 90 ARG A C 1
ATOM 688 O O . ARG A 1 90 ? -13.562 -5.413 -10.786 1.00 95.44 90 ARG A O 1
ATOM 695 N N . GLY A 1 91 ? -12.054 -6.890 -11.569 1.00 95.62 91 GLY A N 1
ATOM 696 C CA . GLY A 1 91 ? -13.001 -7.985 -11.800 1.00 95.62 91 GLY A CA 1
ATOM 697 C C . GLY A 1 91 ? -13.426 -8.740 -10.538 1.00 95.62 91 GLY A C 1
ATOM 698 O O . GLY A 1 91 ? -14.303 -9.591 -10.623 1.00 95.62 91 GLY A O 1
ATOM 699 N N . LEU A 1 92 ? -12.814 -8.457 -9.382 1.00 97.69 92 LEU A N 1
ATOM 700 C CA . LEU A 1 92 ? -13.111 -9.151 -8.130 1.00 97.69 92 LEU A CA 1
ATOM 701 C C . LEU A 1 92 ? -14.130 -8.364 -7.292 1.00 97.69 92 LEU A C 1
ATOM 703 O O . LEU A 1 92 ? -13.969 -7.146 -7.135 1.00 97.69 92 LEU A O 1
ATOM 707 N N . PRO A 1 93 ? -15.154 -9.020 -6.722 1.00 98.00 93 PRO A N 1
ATOM 708 C CA . PRO A 1 93 ? -16.146 -8.348 -5.890 1.00 98.00 93 PRO A CA 1
ATOM 709 C C . PRO A 1 93 ? -15.544 -7.862 -4.561 1.00 98.00 93 PRO A C 1
ATOM 711 O O . PRO A 1 93 ? -14.480 -8.314 -4.135 1.00 98.00 93 PRO A O 1
ATOM 714 N N . ASP A 1 94 ? -16.227 -6.928 -3.895 1.00 98.31 94 ASP A N 1
ATOM 715 C CA . ASP A 1 94 ? -15.935 -6.625 -2.487 1.00 98.31 94 ASP A CA 1
ATOM 716 C C . ASP A 1 94 ? -16.132 -7.900 -1.646 1.00 98.31 94 ASP A C 1
ATOM 718 O O . ASP A 1 94 ? -17.053 -8.680 -1.882 1.00 98.31 94 ASP A O 1
ATOM 722 N N . GLY A 1 95 ? -15.240 -8.132 -0.683 1.00 98.38 95 GLY A N 1
ATOM 723 C CA . GLY A 1 95 ? -15.186 -9.356 0.118 1.00 98.38 95 GLY A CA 1
ATOM 724 C C . GLY A 1 95 ? -14.279 -10.458 -0.436 1.00 98.38 95 GLY A C 1
ATOM 725 O O . GLY A 1 95 ? -13.921 -11.348 0.328 1.00 98.38 95 GLY A O 1
ATOM 726 N N . ALA A 1 96 ? -13.852 -10.391 -1.703 1.00 98.56 96 ALA A N 1
ATOM 727 C CA . ALA A 1 96 ? -12.843 -11.313 -2.226 1.00 98.56 96 ALA A CA 1
ATOM 728 C C . ALA A 1 96 ? -11.484 -11.097 -1.539 1.00 98.56 96 ALA A C 1
ATOM 730 O O . ALA A 1 96 ? -11.095 -9.952 -1.277 1.00 98.56 96 ALA A O 1
ATOM 731 N N . THR A 1 97 ? -10.755 -12.187 -1.289 1.00 98.44 97 THR A N 1
ATOM 732 C CA . THR A 1 97 ? -9.384 -12.143 -0.771 1.00 98.44 97 THR A CA 1
ATOM 733 C C . THR A 1 97 ? -8.364 -12.245 -1.900 1.00 98.44 97 THR A C 1
ATOM 735 O O . THR A 1 97 ? -8.628 -12.799 -2.972 1.00 98.44 97 THR A O 1
ATOM 738 N N . PHE A 1 98 ? -7.191 -11.657 -1.693 1.00 98.00 98 PHE A N 1
ATOM 739 C CA . PHE A 1 98 ? -6.056 -11.793 -2.593 1.00 98.00 98 PHE A CA 1
ATOM 740 C C . PHE A 1 98 ? -4.742 -11.645 -1.829 1.00 98.00 98 PHE A C 1
ATOM 742 O O . PHE A 1 98 ? -4.633 -10.857 -0.895 1.00 98.00 98 PHE A O 1
ATOM 749 N N . GLU A 1 99 ? -3.713 -12.343 -2.294 1.00 96.69 99 GLU A N 1
ATOM 750 C CA . GLU A 1 99 ? -2.335 -12.107 -1.865 1.00 96.69 99 GLU A CA 1
ATOM 751 C C . GLU A 1 99 ? -1.563 -11.310 -2.912 1.00 96.69 99 GLU A C 1
ATOM 753 O O . GLU A 1 99 ? -1.874 -11.360 -4.110 1.00 96.69 99 GLU A O 1
ATOM 758 N N . ILE A 1 100 ? -0.513 -10.617 -2.478 1.00 94.56 100 ILE A N 1
ATOM 759 C CA . ILE A 1 100 ? 0.453 -9.970 -3.368 1.00 94.56 100 ILE A CA 1
ATOM 760 C C . ILE A 1 100 ? 1.768 -10.720 -3.290 1.00 94.56 100 ILE A C 1
ATOM 762 O O . ILE A 1 100 ? 2.368 -10.853 -2.225 1.00 94.56 100 ILE A O 1
ATOM 766 N N . ILE A 1 101 ? 2.229 -11.173 -4.446 1.00 94.88 101 ILE A N 1
ATOM 767 C CA . ILE A 1 101 ? 3.521 -11.821 -4.600 1.00 94.88 101 ILE A CA 1
ATOM 768 C C . ILE A 1 101 ? 4.411 -10.852 -5.369 1.00 94.88 101 ILE A C 1
ATOM 770 O O . ILE A 1 101 ? 4.105 -10.492 -6.508 1.00 94.88 101 ILE A O 1
ATOM 774 N N . ILE A 1 102 ? 5.486 -10.402 -4.727 1.00 96.75 102 ILE A N 1
ATOM 775 C CA . ILE A 1 102 ? 6.520 -9.629 -5.407 1.00 96.75 102 ILE A CA 1
ATOM 776 C C . ILE A 1 102 ? 7.335 -10.595 -6.260 1.00 96.75 102 ILE A C 1
ATOM 778 O O . ILE A 1 102 ? 7.795 -11.625 -5.771 1.00 96.75 102 ILE A O 1
ATOM 782 N N . VAL A 1 103 ? 7.462 -10.259 -7.535 1.00 96.31 103 VAL A N 1
ATOM 783 C CA . VAL A 1 103 ? 8.300 -10.952 -8.516 1.00 96.31 103 VAL A CA 1
ATOM 784 C C . VAL A 1 103 ? 9.303 -9.944 -9.066 1.00 96.31 103 VAL A C 1
ATOM 786 O O . VAL A 1 103 ? 9.014 -8.752 -8.986 1.00 96.31 103 VAL A O 1
ATOM 789 N N . ASP A 1 104 ? 10.441 -10.428 -9.558 1.00 81.88 104 ASP A N 1
ATOM 790 C CA . ASP A 1 104 ? 11.510 -9.738 -10.309 1.00 81.88 104 ASP A CA 1
ATOM 791 C C . ASP A 1 104 ? 11.579 -8.211 -10.189 1.00 81.88 104 ASP A C 1
ATOM 793 O O . ASP A 1 104 ? 10.687 -7.508 -10.739 1.00 81.88 104 ASP A O 1
#

InterPro domains:
  IPR029476 Deoxyribonuclease NucA/NucB [PF14040] (27-100)